Protein AF-A0A7D9D8Q9-F1 (afdb_monomer_lite)

InterPro domains:
  IPR000719 Protein kinase domain [PS50011] (30-125)
  IPR001245 Serine-threonine/tyrosine-protein kinase, catalytic domain [PF07714] (33-111)
  IPR011009 Protein kinase-like domain superfamily [SSF56112] (11-112)
  IPR017441 Protein kinase, ATP binding site [PS00107] (36-64)
  IPR051286 Janus Kinase (JAK) [PTHR45807] (23-110)

Foldseek 3Di:
DDDDDPPDDPPPDPCVVLCVPFAADEPVQWDPWDFPDDDPFWTKIWTFGDDPPDPGTATKIKTFGDPPDDPVSLVVLSVVLVVQQVDDDPPRWHWDGFYVVRTMTITHDDDDDCCVVCVPPVVPD

Structure (mmCIF, N/CA/C/O backbone):
data_AF-A0A7D9D8Q9-F1
#
_entry.id   AF-A0A7D9D8Q9-F1
#
loop_
_atom_site.group_PDB
_atom_site.id
_atom_site.type_symbol
_atom_site.label_atom_id
_atom_site.label_alt_id
_atom_site.label_comp_id
_atom_site.label_asym_id
_atom_site.label_entity_id
_atom_site.label_seq_id
_atom_site.pdbx_PDB_ins_code
_atom_site.Cartn_x
_atom_site.Cartn_y
_atom_site.Cartn_z
_atom_site.occupancy
_atom_site.B_iso_or_equiv
_atom_site.auth_seq_id
_atom_site.auth_comp_id
_atom_site.auth_asym_id
_atom_site.auth_atom_id
_atom_site.pdbx_PDB_model_num
ATOM 1 N N . MET A 1 1 ? 29.780 7.255 -42.125 1.00 44.59 1 MET A N 1
ATOM 2 C CA . MET A 1 1 ? 28.305 7.365 -42.128 1.00 44.59 1 MET A CA 1
ATOM 3 C C . MET A 1 1 ? 27.773 6.677 -40.880 1.00 44.59 1 MET A C 1
ATOM 5 O O . MET A 1 1 ? 27.863 5.461 -40.798 1.00 44.59 1 MET A O 1
ATOM 9 N N . SER A 1 2 ? 27.318 7.425 -39.874 1.00 59.69 2 SER A N 1
ATOM 10 C CA . SER A 1 2 ? 26.719 6.853 -38.662 1.00 59.69 2 SER A CA 1
ATOM 11 C C . SER A 1 2 ? 25.210 6.717 -38.855 1.00 59.69 2 SER A C 1
ATOM 13 O O . SER A 1 2 ? 24.497 7.704 -39.023 1.00 59.69 2 SER A O 1
ATOM 15 N N . PHE A 1 3 ? 24.719 5.479 -38.858 1.00 59.03 3 PHE A N 1
ATOM 16 C CA . PHE A 1 3 ? 23.287 5.204 -38.894 1.00 59.03 3 PHE A CA 1
ATOM 17 C C . PHE A 1 3 ? 22.721 5.445 -37.489 1.00 59.03 3 PHE A C 1
ATOM 19 O O . PHE A 1 3 ? 23.044 4.720 -36.548 1.00 59.03 3 PHE A O 1
ATOM 26 N N . LYS A 1 4 ? 21.922 6.503 -37.313 1.00 58.53 4 LYS A N 1
ATOM 27 C CA . LYS A 1 4 ? 21.168 6.722 -36.072 1.00 58.53 4 LYS A CA 1
ATOM 28 C C . LYS A 1 4 ? 19.906 5.866 -36.122 1.00 58.53 4 LYS A C 1
ATOM 30 O O . LYS A 1 4 ? 19.074 6.051 -37.005 1.00 58.53 4 LYS A O 1
ATOM 35 N N . LEU A 1 5 ? 19.763 4.947 -35.167 1.00 64.25 5 LEU A N 1
ATOM 36 C CA . LEU A 1 5 ? 18.507 4.234 -34.939 1.00 64.25 5 LEU A CA 1
ATOM 37 C C . LEU A 1 5 ? 17.392 5.256 -34.646 1.00 64.25 5 LEU A C 1
ATOM 39 O O . LEU A 1 5 ? 17.631 6.188 -33.869 1.00 64.25 5 LEU A O 1
ATOM 43 N N . PRO A 1 6 ? 16.190 5.108 -35.231 1.00 54.97 6 PRO A N 1
ATOM 44 C CA . PRO A 1 6 ? 15.068 5.981 -34.924 1.00 54.97 6 PRO A CA 1
ATOM 45 C C . PRO A 1 6 ? 14.749 5.856 -33.433 1.00 54.97 6 PRO A C 1
ATOM 47 O O . PRO A 1 6 ? 14.349 4.797 -32.948 1.00 54.97 6 PRO A O 1
ATOM 50 N N . SER A 1 7 ? 14.954 6.936 -32.681 1.00 48.34 7 SER A N 1
ATOM 51 C CA . SER A 1 7 ? 14.532 6.995 -31.290 1.00 48.34 7 SER A CA 1
ATOM 52 C C . SER A 1 7 ? 13.009 7.056 -31.273 1.00 48.34 7 SER A C 1
ATOM 54 O O . SER A 1 7 ? 12.426 8.120 -31.487 1.00 48.34 7 SER A O 1
ATOM 56 N N . PHE A 1 8 ? 12.356 5.916 -31.040 1.00 54.12 8 PHE A N 1
ATOM 57 C CA . PHE A 1 8 ? 10.939 5.896 -30.700 1.00 54.12 8 PHE A CA 1
ATOM 58 C C . PHE A 1 8 ? 10.751 6.754 -29.446 1.00 54.12 8 PHE A C 1
ATOM 60 O O . PHE A 1 8 ? 11.170 6.384 -28.347 1.00 54.12 8 PHE A O 1
ATOM 67 N N . SER A 1 9 ? 10.160 7.935 -29.631 1.00 51.78 9 SER A N 1
ATOM 68 C CA . SER A 1 9 ? 9.657 8.771 -28.548 1.00 51.78 9 SER A CA 1
ATOM 69 C C . SER A 1 9 ? 8.783 7.886 -27.662 1.00 51.78 9 SER A C 1
ATOM 71 O O . SER A 1 9 ? 7.739 7.406 -28.104 1.00 51.78 9 SER A O 1
ATOM 73 N N . LYS A 1 10 ? 9.228 7.599 -26.431 1.00 53.78 10 LYS A N 1
ATOM 74 C CA . LYS A 1 10 ? 8.377 6.935 -25.441 1.00 53.78 10 LYS A CA 1
ATOM 75 C C . LYS A 1 10 ? 7.206 7.884 -25.193 1.00 53.78 10 LYS A C 1
ATOM 77 O O . LYS A 1 10 ? 7.360 8.875 -24.484 1.00 53.78 10 LYS A O 1
ATOM 82 N N . SER A 1 11 ? 6.064 7.609 -25.817 1.00 52.97 11 SER A N 1
ATOM 83 C CA . SER A 1 11 ? 4.821 8.354 -25.624 1.00 52.97 11 SER A CA 1
ATOM 84 C C . SER A 1 11 ? 4.570 8.539 -24.127 1.00 52.97 11 SER A C 1
ATOM 86 O O . SER A 1 11 ? 4.692 7.568 -23.376 1.00 52.97 11 SER A O 1
ATOM 88 N N . LYS A 1 12 ? 4.234 9.761 -23.684 1.00 53.22 12 LYS A N 1
ATOM 89 C CA . LYS A 1 12 ? 3.795 10.027 -22.303 1.00 53.22 12 LYS A CA 1
ATOM 90 C C . LYS A 1 12 ? 2.682 9.036 -21.962 1.00 53.22 12 LYS A C 1
ATOM 92 O O . LYS A 1 12 ? 1.569 9.156 -22.462 1.00 53.22 12 LYS A O 1
ATOM 97 N N . VAL A 1 13 ? 2.996 8.031 -21.153 1.00 61.50 13 VAL A N 1
ATOM 98 C CA . VAL A 1 13 ? 2.017 7.023 -20.754 1.00 61.50 13 VAL A CA 1
ATOM 99 C C . VAL A 1 13 ? 1.031 7.681 -19.799 1.00 61.50 13 VAL A C 1
ATOM 101 O O . VAL A 1 13 ? 1.424 8.186 -18.748 1.00 61.50 13 VAL A O 1
ATOM 104 N N . SER A 1 14 ? -0.243 7.710 -20.190 1.00 67.75 14 SER A N 1
ATOM 105 C CA . SER A 1 14 ? -1.315 8.244 -19.356 1.00 67.75 14 SER A CA 1
ATOM 106 C C . SER A 1 14 ? -1.594 7.275 -18.211 1.00 67.75 14 SER A C 1
ATOM 108 O O . SER A 1 14 ? -2.156 6.198 -18.408 1.00 67.75 14 SER A O 1
ATOM 110 N N . TYR A 1 15 ? -1.201 7.655 -16.996 1.00 67.00 15 TYR A N 1
ATOM 111 C CA . TYR A 1 15 ? -1.498 6.881 -15.789 1.00 67.00 15 TYR A CA 1
ATOM 112 C C . TYR A 1 15 ? -3.000 6.811 -15.493 1.00 67.00 15 TYR A C 1
ATOM 114 O O . TYR A 1 15 ? -3.433 5.868 -14.841 1.00 67.00 15 TYR A O 1
ATOM 122 N N . GLN A 1 16 ? -3.795 7.745 -16.028 1.00 67.69 16 GLN A N 1
ATOM 123 C CA . GLN A 1 16 ? -5.248 7.735 -15.861 1.00 67.69 16 GLN A CA 1
ATOM 124 C C . GLN A 1 16 ? -5.903 6.500 -16.478 1.00 67.69 16 GLN A C 1
ATOM 126 O O . GLN A 1 16 ? -6.844 5.952 -15.906 1.00 67.69 16 GLN A O 1
ATOM 131 N N . GLU A 1 17 ? -5.361 6.002 -17.592 1.00 75.19 17 GLU A N 1
ATOM 132 C CA . GLU A 1 17 ? -5.865 4.767 -18.191 1.00 75.19 17 GLU A CA 1
ATOM 133 C C . GLU A 1 17 ? -5.608 3.576 -17.271 1.00 75.19 17 GLU A C 1
ATOM 135 O O . GLU A 1 17 ? -6.447 2.689 -17.198 1.00 75.19 17 GLU A O 1
ATOM 140 N N . PHE A 1 18 ? -4.492 3.571 -16.529 1.00 69.12 18 PHE A N 1
ATOM 141 C CA . PHE A 1 18 ? -4.151 2.520 -15.568 1.00 69.12 18 PHE A CA 1
ATOM 142 C C . PHE A 1 18 ? -4.943 2.615 -14.260 1.00 69.12 18 PHE A C 1
ATOM 144 O O . PHE A 1 18 ? -5.225 1.588 -13.644 1.00 69.12 18 PHE A O 1
ATOM 151 N N . THR A 1 19 ? -5.339 3.815 -13.844 1.00 74.12 19 THR A N 1
ATOM 152 C CA . THR A 1 19 ? -6.128 4.020 -12.622 1.00 74.12 19 THR A CA 1
ATOM 153 C C . THR A 1 19 ? -7.629 3.904 -12.845 1.00 74.12 19 THR A C 1
ATOM 155 O O . THR A 1 19 ? -8.386 3.891 -11.880 1.00 74.12 19 THR A O 1
ATOM 158 N N . LYS A 1 20 ? -8.080 3.783 -14.098 1.00 84.38 20 LYS A N 1
ATOM 159 C CA . LYS A 1 20 ? -9.488 3.556 -14.429 1.00 84.38 20 LYS A CA 1
ATOM 160 C C . LYS A 1 20 ? -10.021 2.325 -13.688 1.00 84.38 20 LYS A C 1
ATOM 162 O O . LYS A 1 20 ? -9.507 1.224 -13.879 1.00 84.38 20 LYS A O 1
ATOM 167 N N . GLY A 1 21 ? -11.038 2.536 -12.852 1.00 86.19 21 GLY A N 1
ATOM 168 C CA . GLY A 1 21 ? -11.686 1.497 -12.047 1.00 86.19 21 GLY A CA 1
ATOM 169 C C . GLY A 1 21 ? -11.001 1.165 -10.716 1.00 86.19 21 GLY A C 1
ATOM 170 O O . GLY A 1 21 ? -11.540 0.349 -9.975 1.00 86.19 21 GLY A O 1
ATOM 171 N N . LEU A 1 22 ? -9.855 1.775 -10.388 1.00 89.19 22 LEU A N 1
ATOM 172 C CA . LEU A 1 22 ? -9.228 1.637 -9.070 1.00 89.19 22 LEU A CA 1
ATOM 173 C C . LEU A 1 22 ? -9.791 2.688 -8.113 1.00 89.19 22 LEU A C 1
ATOM 175 O O . LEU A 1 22 ? -9.848 3.870 -8.449 1.00 89.19 22 LEU A O 1
ATOM 179 N N . GLU A 1 23 ? -10.150 2.272 -6.900 1.00 93.25 23 GLU A N 1
ATOM 180 C CA . GLU A 1 23 ? -10.412 3.223 -5.823 1.00 93.25 23 GLU A CA 1
ATOM 181 C C . GLU A 1 23 ? -9.118 3.946 -5.441 1.00 93.25 23 GLU A C 1
ATOM 183 O O . GLU A 1 23 ? -8.063 3.324 -5.282 1.00 93.25 23 GLU A O 1
ATOM 188 N N . THR A 1 24 ? -9.198 5.266 -5.278 1.00 94.19 24 THR A N 1
ATOM 189 C CA . THR A 1 24 ? -8.040 6.107 -4.965 1.00 94.19 24 THR A CA 1
ATOM 190 C C . THR A 1 24 ? -8.111 6.715 -3.569 1.00 94.19 24 THR A C 1
ATOM 192 O O . THR A 1 24 ? -9.191 6.850 -2.997 1.00 94.19 24 THR A O 1
ATOM 195 N N . PHE A 1 25 ? -6.958 7.108 -3.028 1.00 94.56 25 PHE A N 1
ATOM 196 C CA . PHE A 1 25 ? -6.853 7.899 -1.797 1.00 94.56 25 PHE A CA 1
ATOM 197 C C . PHE A 1 25 ? -5.790 8.996 -1.935 1.00 94.56 25 PHE A C 1
ATOM 199 O O . PHE A 1 25 ? -4.885 8.887 -2.775 1.00 94.56 25 PHE A O 1
ATOM 206 N N . LEU A 1 26 ? -5.889 10.045 -1.116 1.00 94.50 26 LEU A N 1
ATOM 207 C CA . LEU A 1 26 ? -4.879 11.096 -1.045 1.00 94.50 26 LEU A CA 1
ATOM 208 C C . LEU A 1 26 ? -3.825 10.732 -0.005 1.00 94.50 26 LEU A C 1
ATOM 210 O O . LEU A 1 26 ? -4.123 10.190 1.054 1.00 94.50 26 LEU A O 1
ATOM 214 N N . TRP A 1 27 ? -2.568 11.074 -0.276 1.00 95.38 27 TRP A N 1
ATOM 215 C CA . TRP A 1 27 ? -1.483 10.812 0.673 1.00 95.38 27 TRP A CA 1
ATOM 216 C C . TRP A 1 27 ? -1.711 11.477 2.039 1.00 95.38 27 TRP A C 1
ATOM 218 O O . TRP A 1 27 ? -1.309 10.940 3.066 1.00 95.38 27 TRP A O 1
ATOM 228 N N . THR A 1 28 ? -2.395 12.621 2.048 1.00 94.75 28 THR A N 1
ATOM 229 C CA . THR A 1 28 ? -2.781 13.380 3.246 1.00 94.75 28 THR A CA 1
ATOM 230 C C . THR A 1 28 ? -3.808 12.673 4.126 1.00 94.75 28 THR A C 1
ATOM 232 O O . THR A 1 28 ? -3.980 13.069 5.274 1.00 94.75 28 THR A O 1
ATOM 235 N N . ASP A 1 29 ? -4.471 11.631 3.621 1.00 94.62 29 ASP A N 1
ATOM 236 C CA . ASP A 1 29 ? -5.451 10.849 4.383 1.00 94.62 29 ASP A CA 1
ATOM 237 C C . ASP A 1 29 ? -4.778 9.845 5.340 1.00 94.62 29 ASP A C 1
ATOM 239 O O . ASP A 1 29 ? -5.457 9.150 6.104 1.00 94.62 29 ASP A O 1
ATOM 243 N N . LEU A 1 30 ? -3.444 9.732 5.270 1.00 96.38 30 LEU A N 1
ATOM 244 C CA . LEU A 1 30 ? -2.630 8.884 6.130 1.00 96.38 30 LEU A CA 1
ATOM 245 C C . LEU A 1 30 ? -2.060 9.671 7.317 1.00 96.38 30 LEU A C 1
ATOM 247 O O . LEU A 1 30 ? -1.470 10.738 7.146 1.00 96.38 30 LEU A O 1
ATOM 251 N N . SER A 1 31 ? -2.148 9.084 8.508 1.00 96.50 31 SER A N 1
ATOM 252 C CA . SER A 1 31 ? -1.466 9.527 9.729 1.00 96.50 31 SER A CA 1
ATOM 253 C C . SER A 1 31 ? -0.661 8.382 10.352 1.00 96.50 31 SER A C 1
ATOM 255 O O . SER A 1 31 ? -0.752 7.232 9.916 1.00 96.50 31 SER A O 1
ATOM 257 N N . ASP A 1 32 ? 0.155 8.695 11.363 1.00 96.19 32 ASP A N 1
ATOM 258 C CA . ASP A 1 32 ? 0.904 7.713 12.171 1.00 96.19 32 ASP A CA 1
ATOM 259 C C . ASP A 1 32 ? 1.740 6.728 11.338 1.00 96.19 32 ASP A C 1
ATOM 261 O O . ASP A 1 32 ? 1.820 5.529 11.616 1.00 96.19 32 ASP A O 1
ATOM 265 N N . THR A 1 33 ? 2.343 7.233 10.261 1.00 97.12 33 THR A N 1
ATOM 266 C CA . THR A 1 33 ? 3.086 6.407 9.313 1.00 97.12 33 THR A CA 1
ATOM 267 C C . THR A 1 33 ? 4.410 5.943 9.915 1.00 97.12 33 THR A C 1
ATOM 269 O O . THR A 1 33 ? 5.221 6.768 10.334 1.00 97.12 33 THR A O 1
ATOM 272 N N . SER A 1 34 ? 4.673 4.639 9.883 1.00 97.88 34 SER A N 1
ATOM 273 C CA . SER A 1 34 ? 5.944 4.031 10.288 1.00 97.88 34 SER A CA 1
ATOM 274 C C . SER A 1 34 ? 6.412 3.042 9.225 1.00 97.88 34 SER A C 1
ATOM 276 O O . SER A 1 34 ? 5.624 2.258 8.705 1.00 97.88 34 SER A O 1
ATOM 278 N N . GLU A 1 35 ? 7.689 3.087 8.852 1.00 97.75 35 GLU A N 1
ATOM 279 C CA . GLU A 1 35 ? 8.252 2.115 7.914 1.00 97.75 35 GLU A CA 1
ATOM 280 C C . GLU A 1 35 ? 8.457 0.773 8.618 1.00 97.75 35 GLU A C 1
ATOM 282 O O . GLU A 1 35 ? 9.132 0.701 9.640 1.00 97.75 35 GLU A O 1
ATOM 287 N N . ILE A 1 36 ? 7.873 -0.286 8.062 1.00 96.06 36 ILE A N 1
ATOM 288 C CA . ILE A 1 36 ? 7.977 -1.654 8.595 1.00 96.06 36 ILE A CA 1
ATOM 289 C C . ILE A 1 36 ? 8.842 -2.560 7.717 1.00 96.06 36 ILE A C 1
A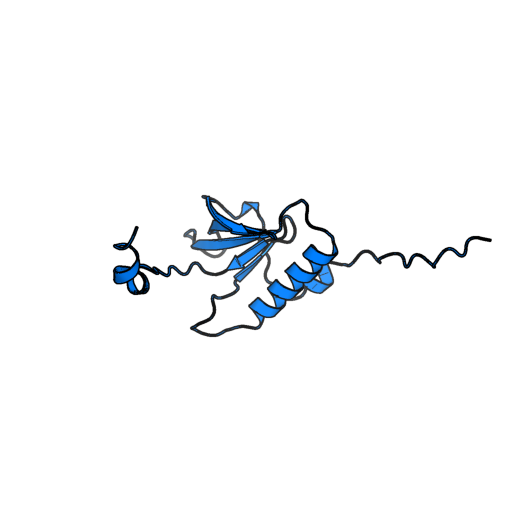TOM 291 O O . ILE A 1 36 ? 9.124 -3.697 8.080 1.00 96.06 36 ILE A O 1
ATOM 295 N N . GLY A 1 37 ? 9.262 -2.070 6.551 1.00 95.56 37 GLY A N 1
ATOM 296 C CA . GLY A 1 37 ? 10.159 -2.792 5.666 1.00 95.56 37 GLY A CA 1
ATOM 297 C C . GLY A 1 37 ? 10.516 -1.987 4.428 1.00 95.56 37 GLY A C 1
ATOM 298 O O . GLY A 1 37 ? 9.758 -1.130 3.971 1.00 95.56 37 GLY A O 1
ATOM 299 N N . ARG A 1 38 ? 11.673 -2.297 3.849 1.00 96.31 38 ARG A N 1
ATOM 300 C CA . ARG A 1 38 ? 12.163 -1.672 2.624 1.00 96.31 38 ARG A CA 1
ATOM 301 C C . ARG A 1 38 ? 12.756 -2.725 1.711 1.00 96.31 38 ARG A C 1
ATOM 303 O O . ARG A 1 38 ? 13.589 -3.519 2.130 1.00 96.31 38 ARG A O 1
ATOM 310 N N . GLY A 1 39 ? 12.325 -2.700 0.458 1.00 91.25 39 GLY A N 1
ATOM 311 C CA . GLY A 1 39 ? 12.930 -3.473 -0.617 1.00 91.25 39 GLY A CA 1
ATOM 312 C C . GLY A 1 39 ? 13.556 -2.560 -1.665 1.00 91.25 39 GLY A C 1
ATOM 313 O O . GLY A 1 39 ? 13.557 -1.336 -1.539 1.00 91.25 39 GLY A O 1
ATOM 314 N N . THR A 1 40 ? 14.035 -3.162 -2.748 1.00 90.94 40 THR A N 1
ATOM 315 C CA . THR A 1 40 ? 14.663 -2.444 -3.868 1.00 90.94 40 THR A CA 1
ATOM 316 C C . THR A 1 40 ? 13.714 -1.465 -4.560 1.00 90.94 40 THR A C 1
ATOM 318 O O . THR A 1 40 ? 14.131 -0.390 -4.969 1.00 90.94 40 THR A O 1
ATOM 321 N N . PHE A 1 41 ? 12.435 -1.828 -4.693 1.00 87.44 41 PHE A N 1
ATOM 322 C CA . PHE A 1 41 ? 11.461 -1.058 -5.477 1.00 87.44 41 PHE A CA 1
ATOM 323 C C . PHE A 1 41 ? 10.636 -0.073 -4.645 1.00 87.44 41 PHE A C 1
ATOM 325 O O . PHE A 1 41 ? 9.994 0.820 -5.190 1.00 87.44 41 PHE A O 1
ATOM 332 N N . GLY A 1 42 ? 10.588 -0.247 -3.327 1.00 93.06 42 GLY A N 1
ATOM 333 C CA . GLY A 1 42 ? 9.620 0.463 -2.506 1.00 93.06 42 GLY A CA 1
ATOM 334 C C . GLY A 1 42 ? 9.849 0.297 -1.018 1.00 93.06 42 GLY A C 1
ATOM 335 O O . GLY A 1 42 ? 10.568 -0.598 -0.570 1.00 93.06 42 GLY A O 1
ATOM 336 N N . ALA A 1 43 ? 9.185 1.163 -0.268 1.00 96.69 43 ALA A N 1
ATOM 337 C CA . ALA A 1 43 ? 9.070 1.066 1.176 1.00 96.69 43 ALA A CA 1
ATOM 338 C C . ALA A 1 43 ? 7.648 0.641 1.543 1.00 96.69 43 ALA A C 1
ATOM 340 O O . ALA A 1 43 ? 6.678 1.044 0.896 1.00 96.69 43 ALA A O 1
ATOM 341 N N . VAL A 1 44 ? 7.534 -0.181 2.576 1.00 97.50 44 VAL A N 1
ATOM 342 C CA . VAL A 1 44 ? 6.266 -0.623 3.142 1.00 97.50 44 VAL A CA 1
ATOM 343 C C . VAL A 1 44 ? 6.067 0.112 4.454 1.00 97.50 44 VAL A C 1
ATOM 345 O O . VAL A 1 44 ? 6.901 0.036 5.357 1.00 97.50 44 VAL A O 1
ATOM 348 N N . LEU A 1 45 ? 4.959 0.833 4.546 1.00 98.19 45 LEU A N 1
ATOM 349 C CA . LEU A 1 45 ? 4.590 1.611 5.712 1.00 98.19 45 LEU A CA 1
ATOM 350 C C . LEU A 1 45 ? 3.355 1.012 6.372 1.00 98.19 45 LEU A C 1
ATOM 352 O O . LEU A 1 45 ? 2.415 0.597 5.698 1.00 98.19 45 LEU A O 1
ATOM 356 N N . LEU A 1 46 ? 3.349 1.020 7.694 1.00 98.00 46 LEU A N 1
ATOM 357 C CA . LEU A 1 46 ? 2.158 0.884 8.507 1.00 98.00 46 LEU A CA 1
ATOM 358 C C . LEU A 1 46 ? 1.599 2.280 8.763 1.00 98.00 46 LEU A C 1
ATOM 360 O O . LEU A 1 46 ? 2.357 3.173 9.134 1.00 98.00 46 LEU A O 1
ATOM 364 N N . ALA A 1 47 ? 0.302 2.479 8.556 1.00 98.06 47 ALA A N 1
ATOM 365 C CA . ALA A 1 47 ? -0.326 3.789 8.699 1.00 98.06 47 ALA A CA 1
ATOM 366 C C . ALA A 1 47 ? -1.746 3.680 9.260 1.00 98.06 47 ALA A C 1
ATOM 368 O O . ALA A 1 47 ? -2.401 2.641 9.142 1.00 98.06 47 ALA A O 1
ATOM 369 N N . SER A 1 48 ? -2.225 4.779 9.826 1.00 97.50 48 SER A N 1
ATOM 370 C CA . SER A 1 48 ? -3.633 5.019 10.124 1.00 97.50 48 SER A CA 1
ATOM 371 C C . SER A 1 48 ? -4.269 5.719 8.920 1.00 97.50 48 SER A C 1
ATOM 373 O O . SER A 1 48 ? -3.749 6.721 8.444 1.00 97.50 48 SER A O 1
ATOM 375 N N . PHE A 1 49 ? -5.384 5.206 8.407 1.00 96.81 49 PHE A N 1
ATOM 376 C CA . PHE A 1 49 ? -6.126 5.790 7.290 1.00 96.81 49 PHE A CA 1
ATOM 377 C C . PHE A 1 49 ? -7.501 6.261 7.752 1.00 96.81 49 PHE A C 1
ATOM 379 O O . PHE A 1 49 ? -8.290 5.476 8.286 1.00 96.81 49 PHE A O 1
ATOM 386 N N . LYS A 1 50 ? -7.814 7.536 7.517 1.00 91.94 50 LYS A N 1
ATOM 387 C CA . LYS A 1 50 ? -9.124 8.105 7.840 1.00 91.94 50 LYS A CA 1
ATOM 388 C C . LYS A 1 50 ? -9.979 8.181 6.579 1.00 91.94 50 LYS A C 1
ATOM 390 O O . LYS A 1 50 ? -9.815 9.071 5.755 1.00 91.94 50 LYS A O 1
ATOM 395 N N . SER A 1 51 ? -10.909 7.241 6.433 1.00 83.25 51 SER A N 1
ATOM 396 C CA . SER A 1 51 ? -11.900 7.294 5.355 1.00 83.25 51 SER A CA 1
ATOM 397 C C . SER A 1 51 ? -13.004 8.288 5.706 1.00 83.25 51 SER A C 1
ATOM 399 O O . SER A 1 51 ? -13.494 8.263 6.829 1.00 83.25 51 SER A O 1
ATOM 401 N N . GLU A 1 52 ? -13.480 9.076 4.742 1.00 78.25 52 GLU A N 1
ATOM 402 C CA . GLU A 1 52 ? -14.599 10.020 4.939 1.00 78.25 52 GLU A CA 1
ATOM 403 C C . GLU A 1 52 ? -15.860 9.348 5.512 1.00 78.25 52 GLU A C 1
ATOM 405 O O . GLU A 1 52 ? -16.615 9.944 6.272 1.00 78.25 52 GLU A O 1
ATOM 410 N N . GLN A 1 53 ? -16.062 8.073 5.179 1.00 76.44 53 GLN A N 1
ATOM 411 C CA . GLN A 1 53 ? -17.220 7.273 5.585 1.00 76.44 53 GLN A CA 1
ATOM 412 C C . GLN A 1 53 ? -17.097 6.641 6.982 1.00 76.44 53 GLN A C 1
ATOM 414 O O . GLN A 1 53 ? -18.072 6.079 7.477 1.00 76.44 53 GLN A O 1
ATOM 419 N N . LYS A 1 54 ? -15.913 6.661 7.611 1.00 76.75 54 LYS A N 1
ATOM 420 C CA . LYS A 1 54 ? -15.673 5.999 8.903 1.00 76.75 54 LYS A CA 1
ATOM 421 C C . LYS A 1 54 ? -15.289 7.021 9.965 1.00 76.75 54 LYS A C 1
ATOM 423 O O . LYS A 1 54 ? -14.431 7.870 9.757 1.00 76.75 54 LYS A O 1
ATOM 428 N N . THR A 1 55 ? -15.893 6.892 11.141 1.00 76.81 55 THR A N 1
ATOM 429 C CA . THR A 1 55 ? -15.590 7.739 12.302 1.00 76.81 55 THR A CA 1
ATOM 430 C C . THR A 1 55 ? -14.226 7.421 12.919 1.00 76.81 55 THR A C 1
ATOM 432 O O . THR A 1 55 ? -13.571 8.319 13.443 1.00 76.81 55 THR A O 1
ATOM 435 N N . ALA A 1 56 ? -13.776 6.166 12.826 1.00 85.88 56 ALA A N 1
ATOM 436 C CA . ALA A 1 56 ? -12.495 5.704 13.352 1.00 85.88 56 ALA A CA 1
ATOM 437 C C . ALA A 1 56 ? -11.445 5.520 12.246 1.00 85.88 56 ALA A C 1
ATOM 439 O O . ALA A 1 56 ? -11.758 5.052 11.147 1.00 85.88 56 ALA A O 1
ATOM 440 N N . ALA A 1 57 ? -10.190 5.851 12.566 1.00 90.88 57 ALA A N 1
ATOM 441 C CA . ALA A 1 57 ? -9.053 5.583 11.696 1.00 90.88 57 ALA A CA 1
ATOM 442 C C . ALA A 1 57 ? -8.789 4.072 11.607 1.00 90.88 57 ALA A C 1
ATOM 444 O O . ALA A 1 57 ? -8.814 3.351 12.604 1.00 90.88 57 ALA A O 1
ATOM 445 N N . GLU A 1 58 ? -8.536 3.596 10.396 1.00 95.06 58 GLU A N 1
ATOM 446 C CA . GLU A 1 58 ? -8.288 2.194 10.097 1.00 95.06 58 GLU A CA 1
ATOM 447 C C . GLU A 1 58 ? -6.793 1.944 9.906 1.00 95.06 58 GLU A C 1
ATOM 449 O O . GLU A 1 58 ? -6.130 2.652 9.155 1.00 95.06 58 GLU A O 1
ATOM 454 N N . LYS A 1 59 ? -6.257 0.902 10.542 1.00 96.69 59 LYS A N 1
ATOM 455 C CA . LYS A 1 59 ? -4.856 0.516 10.360 1.00 96.69 59 LYS A CA 1
ATOM 456 C C . LYS A 1 59 ? -4.664 -0.181 9.009 1.00 96.69 59 LYS A C 1
ATOM 458 O O . LYS A 1 59 ? -5.369 -1.141 8.692 1.00 96.69 59 LYS A O 1
ATOM 463 N N . VAL A 1 60 ? -3.710 0.294 8.213 1.00 97.62 60 VAL A N 1
ATOM 464 C CA . VAL A 1 60 ? -3.456 -0.171 6.841 1.00 97.62 60 VAL A CA 1
ATOM 465 C C . VAL A 1 60 ? -1.968 -0.361 6.568 1.00 97.62 60 VAL A C 1
ATOM 467 O O . VAL A 1 60 ? -1.117 0.209 7.250 1.00 97.62 60 VAL A O 1
ATOM 470 N N . VAL A 1 61 ? -1.666 -1.148 5.534 1.00 98.19 61 VAL A N 1
ATOM 471 C CA . VAL A 1 61 ? -0.315 -1.291 4.980 1.00 98.19 61 VAL A CA 1
ATOM 472 C C . VAL A 1 61 ? -0.250 -0.562 3.648 1.00 98.19 61 VAL A C 1
ATOM 474 O O . VAL A 1 61 ? -1.123 -0.730 2.799 1.00 98.19 61 VAL A O 1
ATOM 477 N N . VAL A 1 62 ? 0.787 0.247 3.457 1.00 98.06 62 VAL A N 1
ATOM 478 C CA . VAL A 1 62 ? 0.981 1.070 2.266 1.00 98.06 62 VAL A CA 1
ATOM 479 C C . VAL A 1 62 ? 2.334 0.749 1.647 1.00 98.06 62 VAL A C 1
ATOM 481 O O . VAL A 1 62 ? 3.376 1.035 2.230 1.00 98.06 62 VAL A O 1
ATOM 484 N N . LYS A 1 63 ?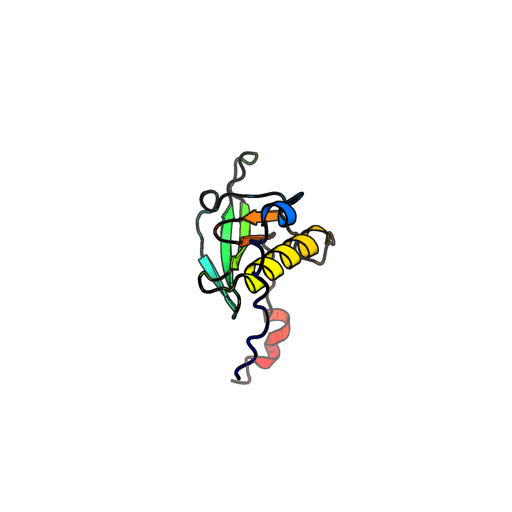 2.338 0.174 0.444 1.00 97.38 63 LYS A N 1
ATOM 485 C CA . LYS A 1 63 ? 3.554 -0.017 -0.357 1.00 97.38 63 LYS A CA 1
ATOM 486 C C . LYS A 1 63 ? 3.759 1.210 -1.236 1.00 97.38 63 LYS A C 1
ATOM 488 O O . LYS A 1 63 ? 3.028 1.395 -2.207 1.00 97.38 63 LYS A O 1
ATOM 493 N N . LYS A 1 64 ? 4.748 2.038 -0.908 1.00 96.94 64 LYS A N 1
ATOM 494 C CA . LYS A 1 64 ? 5.112 3.255 -1.642 1.00 96.94 64 LYS A CA 1
ATOM 495 C C . LYS A 1 64 ? 6.287 2.987 -2.584 1.00 96.94 64 LYS A C 1
ATOM 497 O O . LYS A 1 64 ? 7.306 2.440 -2.159 1.00 96.94 64 LYS A O 1
ATOM 502 N N . LEU A 1 65 ? 6.166 3.412 -3.841 1.00 95.12 65 LEU A N 1
ATOM 503 C CA . LEU A 1 65 ? 7.260 3.383 -4.816 1.00 95.12 65 LEU A CA 1
ATOM 504 C C . LEU A 1 65 ? 8.335 4.427 -4.453 1.00 95.12 65 LEU A C 1
ATOM 506 O O . LEU A 1 65 ? 8.010 5.528 -4.000 1.00 95.12 65 LEU A O 1
ATOM 510 N N . LEU A 1 66 ? 9.615 4.101 -4.644 1.00 90.62 66 LEU A N 1
ATOM 511 C CA . LEU A 1 66 ? 10.707 5.049 -4.388 1.00 90.62 66 LEU A CA 1
ATOM 512 C C . LEU A 1 66 ? 10.702 6.196 -5.417 1.00 90.62 66 LEU A C 1
ATOM 514 O O . LEU A 1 66 ? 10.381 6.005 -6.584 1.00 90.62 66 LEU A O 1
ATOM 518 N N . GLN A 1 67 ? 11.078 7.410 -4.999 1.00 76.62 67 GLN A N 1
ATOM 519 C CA . GLN A 1 67 ? 11.073 8.591 -5.882 1.00 76.62 67 GLN A CA 1
ATOM 520 C C . GLN A 1 67 ? 12.087 8.505 -7.034 1.00 76.62 67 GLN A C 1
ATOM 522 O O . GLN A 1 67 ? 11.880 9.125 -8.072 1.00 76.62 67 GLN A O 1
ATOM 527 N N . SER A 1 68 ? 13.161 7.729 -6.877 1.00 73.81 68 SER A N 1
ATOM 528 C CA . SER A 1 68 ? 14.174 7.495 -7.915 1.00 73.81 68 SER A CA 1
ATOM 529 C C . SER A 1 68 ? 13.727 6.510 -9.006 1.00 73.81 68 SER A C 1
ATOM 531 O O . SER A 1 68 ? 14.511 6.195 -9.904 1.00 73.81 68 SER A O 1
ATOM 533 N N . SER A 1 69 ? 12.488 6.016 -8.941 1.00 74.00 69 SER A N 1
ATOM 534 C CA . SER A 1 69 ? 11.980 5.001 -9.854 1.00 74.00 69 SER A CA 1
ATOM 535 C C . SER A 1 69 ? 11.781 5.505 -11.281 1.00 74.00 69 SER A C 1
ATOM 537 O O . SER A 1 69 ? 11.250 6.589 -11.537 1.00 74.00 69 SER A O 1
ATOM 539 N N . ARG A 1 70 ? 12.180 4.670 -12.243 1.00 79.44 70 ARG A N 1
ATOM 540 C CA . ARG A 1 70 ? 12.026 4.946 -13.677 1.00 79.44 70 ARG A CA 1
ATOM 541 C C . ARG A 1 70 ? 10.558 4.830 -14.118 1.00 79.44 70 ARG A C 1
ATOM 543 O O . ARG A 1 70 ? 9.723 4.214 -13.458 1.00 79.44 70 ARG A O 1
ATOM 550 N N . SER A 1 71 ? 10.215 5.414 -15.268 1.00 79.38 71 SER A N 1
ATOM 551 C CA . SER A 1 71 ? 8.828 5.435 -15.770 1.00 79.38 71 SER A CA 1
ATOM 552 C C . SER A 1 71 ? 8.242 4.043 -16.044 1.00 79.38 71 SER A C 1
ATOM 554 O O . SER A 1 71 ? 7.040 3.836 -15.890 1.00 79.38 71 SER A O 1
ATOM 556 N N . ASP A 1 72 ? 9.077 3.076 -16.413 1.00 83.19 72 ASP A N 1
ATOM 557 C CA . ASP A 1 72 ? 8.708 1.670 -16.569 1.00 83.19 72 ASP A CA 1
ATOM 558 C C . ASP A 1 72 ? 8.391 0.992 -15.229 1.00 83.19 72 ASP A C 1
ATOM 560 O O . ASP A 1 72 ? 7.478 0.168 -15.166 1.00 83.19 72 ASP A O 1
ATOM 564 N N . GLU A 1 73 ? 9.058 1.378 -14.139 1.00 85.94 73 GLU A N 1
ATOM 565 C CA . GLU A 1 73 ? 8.731 0.899 -12.791 1.00 85.94 73 GLU A CA 1
ATOM 566 C C . GLU A 1 73 ? 7.366 1.420 -12.337 1.00 85.94 73 GLU A C 1
ATOM 568 O O . GLU A 1 73 ? 6.553 0.641 -11.842 1.00 85.94 73 GLU A O 1
ATOM 573 N N . LYS A 1 74 ? 7.050 2.695 -12.608 1.00 86.94 74 LYS A N 1
ATOM 574 C CA . LYS A 1 74 ? 5.717 3.258 -12.329 1.00 86.94 74 LYS A CA 1
ATOM 575 C C . LYS A 1 74 ? 4.615 2.535 -13.123 1.00 86.94 74 LYS A C 1
ATOM 577 O O . LYS A 1 74 ? 3.530 2.304 -12.599 1.00 86.94 74 LYS A O 1
ATOM 582 N N . GLN A 1 75 ? 4.881 2.096 -14.358 1.00 87.31 75 GLN A N 1
ATOM 583 C CA . GLN A 1 75 ? 3.931 1.263 -15.116 1.00 87.31 75 GLN A CA 1
ATOM 584 C C . GLN A 1 75 ? 3.748 -0.131 -14.510 1.00 87.31 75 GLN A C 1
ATOM 586 O O . GLN A 1 75 ? 2.618 -0.605 -14.388 1.00 87.31 75 GLN A O 1
ATOM 591 N N . ARG A 1 76 ? 4.846 -0.803 -14.139 1.00 89.25 76 ARG A N 1
ATOM 592 C CA . ARG A 1 76 ? 4.794 -2.116 -13.471 1.00 89.25 76 ARG A CA 1
ATOM 593 C C . ARG A 1 76 ? 4.032 -2.029 -12.153 1.00 89.25 76 ARG A C 1
ATOM 595 O O . ARG A 1 76 ? 3.212 -2.895 -11.877 1.00 89.25 76 ARG A O 1
ATOM 602 N N . PHE A 1 77 ? 4.231 -0.945 -11.416 1.00 92.19 77 PHE A N 1
ATOM 603 C CA . PHE A 1 77 ? 3.526 -0.652 -10.180 1.00 92.19 77 PHE A CA 1
ATOM 604 C C . PHE A 1 77 ? 2.002 -0.586 -10.366 1.00 92.19 77 PHE A C 1
ATOM 606 O O . PHE A 1 77 ? 1.261 -1.261 -9.658 1.00 92.19 77 PHE A O 1
ATOM 613 N N . PHE A 1 78 ? 1.500 0.158 -11.357 1.00 90.75 78 PHE A N 1
ATOM 614 C CA . PHE A 1 78 ? 0.050 0.203 -11.586 1.00 90.75 78 PHE A CA 1
ATOM 615 C C . PHE A 1 78 ? -0.518 -1.102 -12.161 1.00 90.75 78 PHE A C 1
ATOM 617 O O . PHE A 1 78 ? -1.677 -1.429 -11.909 1.00 90.75 78 PHE A O 1
ATOM 624 N N . LYS A 1 79 ? 0.283 -1.883 -12.898 1.00 91.38 79 LYS A N 1
ATOM 625 C CA . LYS A 1 79 ? -0.100 -3.253 -13.281 1.00 91.38 79 LYS A CA 1
ATOM 626 C C . LYS A 1 79 ? -0.231 -4.163 -12.055 1.00 91.38 79 LYS A C 1
ATOM 628 O O . L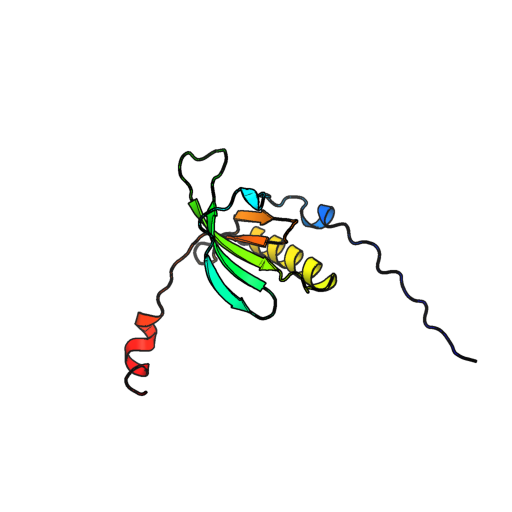YS A 1 79 ? -1.195 -4.917 -11.984 1.00 91.38 79 LYS A O 1
ATOM 633 N N . GLU A 1 80 ? 0.688 -4.060 -11.093 1.00 92.94 80 GLU A N 1
ATOM 634 C CA . GLU A 1 80 ? 0.606 -4.766 -9.807 1.00 92.94 80 GLU A CA 1
ATOM 635 C C . GLU A 1 80 ? -0.673 -4.376 -9.054 1.00 92.94 80 GLU A C 1
ATOM 637 O O . GLU A 1 80 ? -1.419 -5.257 -8.639 1.00 92.94 80 GLU A O 1
ATOM 642 N N . ALA A 1 81 ? -0.9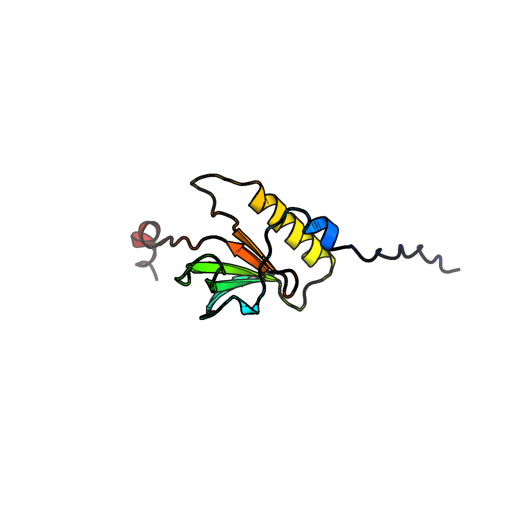89 -3.079 -8.962 1.00 94.00 81 ALA A N 1
ATOM 643 C CA . ALA A 1 81 ? -2.214 -2.601 -8.316 1.00 94.00 81 ALA A CA 1
ATOM 644 C C . ALA A 1 81 ? -3.487 -3.210 -8.936 1.00 94.00 81 ALA A C 1
ATOM 646 O O . ALA A 1 81 ? -4.372 -3.661 -8.213 1.00 94.00 81 ALA A O 1
ATOM 647 N N . ARG A 1 82 ? -3.562 -3.279 -10.273 1.00 92.62 82 ARG A N 1
ATOM 648 C CA . ARG A 1 82 ? -4.682 -3.916 -10.990 1.00 92.62 82 ARG A CA 1
ATOM 649 C C . ARG A 1 82 ? -4.796 -5.408 -10.724 1.00 92.62 82 ARG A C 1
ATOM 651 O O . ARG A 1 82 ? -5.900 -5.912 -10.555 1.00 92.62 82 ARG A O 1
ATOM 658 N N . LEU A 1 83 ? -3.666 -6.108 -10.714 1.00 94.31 83 LEU A N 1
ATOM 659 C CA . LEU A 1 83 ? -3.649 -7.535 -10.421 1.00 94.31 83 LEU A CA 1
ATOM 660 C C . LEU A 1 83 ? -4.099 -7.790 -8.982 1.00 94.31 83 LEU A C 1
ATOM 662 O O . LEU A 1 83 ? -4.922 -8.661 -8.750 1.00 94.31 83 LEU A O 1
ATOM 666 N N . LEU A 1 84 ? -3.625 -6.999 -8.020 1.00 95.19 84 LEU A N 1
ATOM 667 C CA . LEU A 1 84 ? -4.065 -7.111 -6.631 1.00 95.19 84 LEU A CA 1
ATOM 668 C C . LEU A 1 84 ? -5.559 -6.795 -6.469 1.00 95.19 84 LEU A C 1
ATOM 670 O O . LEU A 1 84 ? -6.223 -7.452 -5.677 1.00 95.19 84 LEU A O 1
ATOM 674 N N . GLN A 1 85 ? -6.103 -5.842 -7.233 1.00 94.12 85 GLN A N 1
ATOM 675 C CA . GLN A 1 85 ? -7.537 -5.538 -7.219 1.00 94.12 85 GLN A CA 1
ATOM 676 C C . GLN A 1 85 ? -8.395 -6.730 -7.665 1.00 94.12 85 GLN A C 1
ATOM 678 O O . GLN A 1 85 ? -9.468 -6.949 -7.103 1.00 94.12 85 GLN A O 1
ATOM 683 N N . SER A 1 86 ? -7.959 -7.494 -8.672 1.00 93.38 86 SER A N 1
ATOM 684 C CA . SER A 1 86 ? -8.731 -8.644 -9.160 1.00 93.38 86 SER A CA 1
ATOM 685 C C . SER A 1 86 ? -8.659 -9.863 -8.235 1.00 93.38 86 SER A C 1
ATOM 687 O O . SER A 1 86 ? -9.441 -10.801 -8.399 1.00 93.38 86 SER A O 1
ATOM 689 N N . LEU A 1 87 ? -7.755 -9.861 -7.251 1.00 94.81 87 LEU A N 1
ATOM 690 C CA . LEU A 1 87 ? -7.619 -10.927 -6.265 1.00 94.81 87 LEU A CA 1
ATOM 691 C C . LEU A 1 87 ? -8.536 -10.664 -5.064 1.00 94.81 87 LEU A C 1
ATOM 693 O O . LEU A 1 87 ? -8.300 -9.770 -4.257 1.00 94.81 87 LEU A O 1
ATOM 697 N N . ASN A 1 88 ? -9.568 -11.495 -4.911 1.00 91.62 88 ASN A N 1
ATOM 698 C CA . ASN A 1 88 ? -10.461 -11.473 -3.753 1.00 91.62 88 ASN A CA 1
ATOM 699 C C . ASN A 1 88 ? -10.569 -12.877 -3.145 1.00 91.62 88 ASN A C 1
ATOM 701 O O . ASN A 1 88 ? -11.445 -13.661 -3.509 1.00 91.62 88 ASN A O 1
ATOM 705 N N . HIS A 1 89 ? -9.644 -13.215 -2.245 1.00 95.62 89 HIS A N 1
ATOM 706 C CA . HIS A 1 89 ? -9.585 -14.529 -1.611 1.00 95.62 89 HIS A CA 1
ATOM 707 C C . HIS A 1 89 ? -9.110 -14.422 -0.159 1.00 95.62 89 HIS A C 1
ATOM 709 O O . HIS A 1 89 ? -8.203 -13.657 0.137 1.00 95.62 89 HIS A O 1
ATOM 715 N N . LYS A 1 90 ? -9.656 -15.254 0.738 1.00 93.69 90 LYS A N 1
ATOM 716 C CA . LYS A 1 90 ? -9.387 -15.213 2.192 1.00 93.69 90 LYS A CA 1
ATOM 717 C C . LYS A 1 90 ? -7.915 -15.375 2.610 1.00 93.69 90 LYS A C 1
ATOM 719 O O . LYS A 1 90 ? -7.560 -15.000 3.717 1.00 93.69 90 LYS A O 1
ATOM 724 N N . ASN A 1 91 ? -7.080 -15.951 1.744 1.00 93.56 91 ASN A N 1
ATOM 725 C CA . ASN A 1 91 ? -5.651 -16.187 2.004 1.00 93.56 91 ASN A CA 1
ATOM 726 C C . ASN A 1 91 ? -4.734 -15.195 1.264 1.00 93.56 91 ASN A C 1
ATOM 728 O O . ASN A 1 91 ? -3.526 -15.404 1.212 1.00 93.56 91 ASN A O 1
ATOM 732 N N . VAL A 1 92 ? -5.297 -14.167 0.628 1.00 94.38 92 VAL A N 1
ATOM 733 C CA . VAL A 1 92 ? -4.545 -13.120 -0.069 1.00 94.38 92 VAL A CA 1
ATOM 734 C C . VAL A 1 92 ? -4.930 -11.793 0.561 1.00 94.38 92 VAL A C 1
ATOM 736 O O . VAL A 1 92 ? -6.115 -11.484 0.646 1.00 94.38 92 VAL A O 1
ATOM 739 N N . ALA A 1 93 ? -3.939 -11.014 0.992 1.00 95.00 93 ALA A N 1
ATOM 740 C CA . ALA A 1 93 ? -4.193 -9.710 1.589 1.00 95.00 93 ALA A CA 1
ATOM 741 C C . ALA A 1 93 ? -4.980 -8.817 0.618 1.00 95.00 93 ALA A C 1
ATOM 743 O O . ALA A 1 93 ? -4.599 -8.628 -0.540 1.00 95.00 93 ALA A O 1
ATOM 744 N N . LYS A 1 94 ? -6.084 -8.264 1.109 1.00 96.50 94 LYS A N 1
ATOM 745 C CA . LYS A 1 94 ? -7.043 -7.503 0.321 1.00 96.50 94 LYS A CA 1
ATOM 746 C C . LYS A 1 94 ? -6.475 -6.156 -0.116 1.00 96.50 94 LYS A C 1
ATOM 748 O O . LYS A 1 94 ? -6.073 -5.328 0.709 1.00 96.50 94 LYS A O 1
ATOM 753 N N . PHE A 1 95 ? -6.516 -5.912 -1.425 1.00 97.25 95 PHE A N 1
ATOM 754 C CA . PHE A 1 95 ? -6.336 -4.582 -2.002 1.00 97.25 95 PHE A CA 1
ATOM 755 C C . PHE A 1 95 ? -7.463 -3.646 -1.549 1.00 97.25 95 PHE A C 1
ATOM 757 O O . PHE A 1 95 ? -8.632 -4.033 -1.549 1.00 97.25 95 PHE A O 1
ATOM 764 N N . LYS A 1 96 ? -7.119 -2.403 -1.193 1.00 95.75 96 LYS A N 1
ATOM 765 C CA . LYS A 1 96 ? -8.103 -1.372 -0.840 1.00 95.75 96 LYS A CA 1
ATOM 766 C C . LYS A 1 96 ? -8.117 -0.244 -1.854 1.00 95.75 96 LYS A C 1
ATOM 768 O O . LYS A 1 96 ? -9.126 -0.033 -2.514 1.00 95.75 96 LYS A O 1
ATOM 773 N N . LYS A 1 97 ? -7.014 0.498 -1.950 1.00 96.25 97 LYS A N 1
ATOM 774 C CA . LYS A 1 97 ? -6.946 1.749 -2.715 1.00 96.25 97 LYS A CA 1
ATOM 775 C C . LYS A 1 97 ? -5.551 1.980 -3.288 1.00 96.25 97 LYS A C 1
ATOM 777 O O . LYS A 1 97 ? -4.579 1.370 -2.846 1.00 96.25 97 LYS A O 1
ATOM 782 N N . VAL A 1 98 ? -5.437 2.907 -4.234 1.00 96.19 98 VAL A N 1
ATOM 783 C CA . VAL A 1 98 ? -4.158 3.359 -4.799 1.00 96.19 98 VAL A CA 1
ATOM 784 C C . VAL A 1 98 ? -3.995 4.879 -4.678 1.00 96.19 98 VAL A C 1
ATOM 786 O O . VAL A 1 98 ? -4.937 5.638 -4.875 1.00 96.19 98 VAL A O 1
ATOM 789 N N . CYS A 1 99 ? -2.792 5.346 -4.369 1.00 94.81 99 CYS A N 1
ATOM 790 C CA . CYS A 1 99 ? -2.404 6.748 -4.478 1.00 94.81 99 CYS A CA 1
ATOM 791 C C . CYS A 1 99 ? -1.575 6.926 -5.751 1.00 94.81 99 CYS A C 1
ATOM 793 O O . CYS A 1 99 ? -0.742 6.077 -6.076 1.00 94.81 99 CYS A O 1
ATOM 795 N N . ILE A 1 100 ? -1.820 8.005 -6.495 1.00 91.25 100 ILE A N 1
ATOM 796 C CA . ILE A 1 100 ? -1.131 8.277 -7.766 1.00 91.25 100 ILE A CA 1
ATOM 797 C C . ILE A 1 100 ? 0.176 9.031 -7.528 1.00 91.25 100 ILE A C 1
ATOM 799 O O . ILE A 1 100 ? 1.165 8.783 -8.224 1.00 91.25 100 ILE A O 1
ATOM 803 N N . GLU A 1 101 ? 0.167 9.950 -6.563 1.00 90.25 101 GLU A N 1
ATOM 804 C CA . GLU A 1 101 ? 1.292 10.823 -6.259 1.00 90.25 101 GLU A CA 1
ATOM 805 C C . GLU A 1 101 ? 1.380 11.084 -4.739 1.00 90.25 101 GLU A C 1
ATOM 807 O O . GLU A 1 101 ? 0.543 11.809 -4.199 1.00 90.25 101 GLU A O 1
ATOM 812 N N . PRO A 1 102 ? 2.364 10.482 -4.041 1.00 92.69 102 PRO A N 1
ATOM 813 C CA . PRO A 1 102 ? 3.310 9.498 -4.569 1.00 92.69 102 PRO A CA 1
ATOM 814 C C . PRO A 1 102 ? 2.609 8.170 -4.934 1.00 92.69 102 PRO A C 1
ATOM 816 O O . PRO A 1 102 ? 1.618 7.813 -4.294 1.00 92.69 102 PRO A O 1
ATOM 819 N N . PRO A 1 103 ? 3.120 7.396 -5.913 1.00 93.81 103 PRO A N 1
ATOM 820 C CA . PRO A 1 103 ? 2.562 6.085 -6.237 1.00 93.81 103 PRO A CA 1
ATOM 821 C C . PRO A 1 103 ? 2.600 5.149 -5.023 1.00 93.81 103 PRO A C 1
ATOM 823 O O . PRO A 1 103 ? 3.682 4.803 -4.535 1.00 93.81 103 PRO A O 1
ATOM 826 N N . ALA A 1 104 ? 1.429 4.749 -4.524 1.00 96.62 104 ALA A N 1
ATOM 827 C CA . ALA A 1 104 ? 1.319 3.887 -3.348 1.00 96.62 104 ALA A CA 1
ATOM 828 C C . ALA A 1 104 ? 0.111 2.936 -3.424 1.00 96.62 104 ALA A C 1
ATOM 830 O O . ALA A 1 104 ? -0.962 3.338 -3.858 1.00 96.62 104 ALA A O 1
ATOM 831 N N . ILE A 1 105 ? 0.274 1.674 -3.021 1.00 97.44 105 ILE A N 1
ATOM 832 C CA . ILE A 1 105 ? -0.808 0.679 -2.943 1.00 97.44 105 ILE A CA 1
ATOM 833 C C . ILE A 1 105 ? -1.170 0.508 -1.474 1.00 97.44 105 ILE A C 1
ATOM 835 O O . ILE A 1 105 ? -0.297 0.212 -0.661 1.00 97.44 105 ILE A O 1
ATOM 839 N N . MET A 1 106 ? -2.446 0.683 -1.145 1.00 97.88 106 MET A N 1
ATOM 840 C CA . MET A 1 106 ? -3.000 0.449 0.182 1.00 97.88 106 MET A CA 1
ATOM 841 C C . MET A 1 106 ? -3.650 -0.932 0.240 1.00 97.88 106 MET A C 1
ATOM 843 O O . MET A 1 106 ? -4.491 -1.280 -0.594 1.00 97.88 106 MET A O 1
ATOM 847 N N . MET A 1 107 ? -3.295 -1.690 1.268 1.00 97.69 107 MET A N 1
ATOM 848 C CA . MET A 1 107 ? -3.817 -3.021 1.553 1.00 97.69 107 MET A CA 1
ATOM 849 C C . MET A 1 107 ? -4.311 -3.097 2.996 1.00 97.69 107 MET A C 1
ATOM 851 O O . MET A 1 107 ? -4.029 -2.229 3.832 1.00 97.69 107 MET A O 1
ATOM 855 N N . GLU A 1 108 ? -5.077 -4.138 3.301 1.00 96.69 108 GLU A N 1
ATOM 856 C CA . GLU A 1 108 ? -5.400 -4.447 4.688 1.00 96.69 108 GLU A CA 1
ATOM 857 C C . GLU A 1 108 ? -4.152 -4.775 5.516 1.00 96.69 108 GLU A C 1
ATOM 859 O O . GLU A 1 108 ? -3.166 -5.316 5.014 1.00 96.69 108 GLU A O 1
ATOM 864 N N . PHE A 1 109 ? -4.196 -4.427 6.801 1.00 96.44 109 PHE A N 1
ATOM 865 C CA . PHE A 1 109 ? -3.165 -4.834 7.740 1.00 96.44 109 PHE A CA 1
ATOM 866 C C . PHE A 1 109 ? -3.438 -6.261 8.218 1.00 96.44 109 PHE A C 1
ATOM 868 O O . PHE A 1 109 ? -4.440 -6.511 8.885 1.00 96.44 109 PHE A O 1
ATOM 875 N N . VAL A 1 110 ? -2.520 -7.175 7.901 1.00 93.12 110 VAL A N 1
ATOM 876 C CA . VAL A 1 110 ? -2.493 -8.547 8.420 1.00 93.12 110 VAL A CA 1
ATOM 877 C C . VAL A 1 110 ? -1.185 -8.734 9.176 1.00 93.12 110 VAL A C 1
ATOM 879 O O . VAL A 1 110 ? -0.115 -8.440 8.645 1.00 93.12 110 VAL A O 1
ATOM 882 N N . ALA A 1 111 ? -1.268 -9.218 10.411 1.00 87.88 111 ALA A N 1
ATOM 883 C CA . ALA A 1 111 ? -0.101 -9.578 11.201 1.00 87.88 111 ALA A CA 1
ATOM 884 C C . ALA A 1 111 ? 0.099 -11.094 11.152 1.00 87.88 111 ALA A C 1
ATOM 886 O O . ALA A 1 111 ? -0.832 -11.859 11.396 1.00 87.88 111 ALA A O 1
ATOM 887 N N . PHE A 1 112 ? 1.324 -11.510 10.853 1.00 82.75 112 PHE A N 1
ATOM 888 C CA . PHE A 1 112 ? 1.755 -12.897 10.921 1.00 82.75 112 PHE A CA 1
ATOM 889 C C . PHE A 1 112 ? 3.060 -12.953 11.704 1.00 82.75 112 PHE A C 1
ATOM 891 O O . PHE A 1 112 ? 3.967 -12.163 11.443 1.00 82.75 112 PHE A O 1
ATOM 898 N N . ASP A 1 113 ? 3.143 -13.863 12.671 1.00 78.75 113 ASP A N 1
ATOM 899 C CA . ASP A 1 113 ? 4.338 -14.045 13.487 1.00 78.75 113 ASP A CA 1
ATOM 900 C C . ASP A 1 113 ? 5.029 -15.357 13.095 1.00 78.75 113 ASP A C 1
ATOM 902 O O . ASP A 1 113 ? 4.472 -16.445 13.251 1.00 78.75 113 ASP A O 1
ATOM 906 N N . PHE A 1 114 ? 6.261 -15.248 12.591 1.00 76.38 114 PHE A N 1
ATOM 907 C CA . PHE A 1 114 ? 7.090 -16.400 12.236 1.00 76.38 114 PHE A CA 1
ATOM 908 C C . PHE A 1 114 ? 7.656 -17.138 13.455 1.00 76.38 114 PHE A C 1
ATOM 910 O O . PHE A 1 114 ? 8.259 -18.195 13.280 1.00 76.38 114 PHE A O 1
ATOM 917 N N . LYS A 1 115 ? 7.463 -16.642 14.687 1.00 77.50 115 LYS A N 1
ATOM 918 C CA . LYS A 1 115 ? 7.933 -17.325 15.906 1.00 77.50 115 LYS A CA 1
ATOM 919 C C . LYS A 1 115 ? 7.508 -18.788 15.981 1.00 77.50 115 LYS A C 1
ATOM 921 O O . LYS A 1 115 ? 8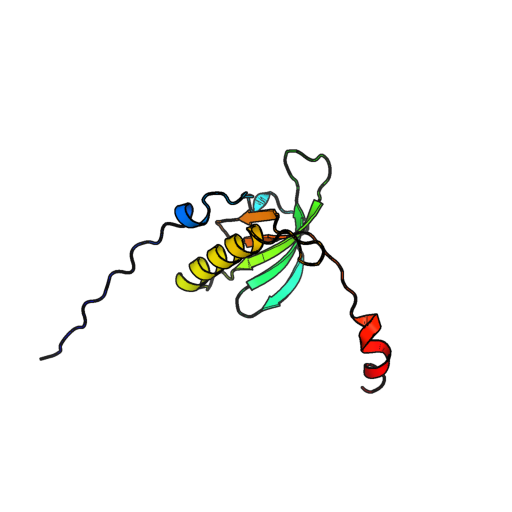.300 -19.609 16.430 1.00 77.50 115 LYS A O 1
ATOM 926 N N . PHE A 1 116 ? 6.318 -19.124 15.484 1.00 67.38 116 PHE A N 1
ATOM 927 C CA . PHE A 1 116 ? 5.835 -20.507 15.432 1.00 67.38 116 PHE A CA 1
ATOM 928 C C . PHE A 1 116 ? 6.685 -21.437 14.549 1.00 67.38 116 PHE A C 1
ATOM 930 O O . PHE A 1 116 ? 6.641 -22.645 14.745 1.00 67.38 116 PHE A O 1
ATOM 937 N N . PHE A 1 117 ? 7.460 -20.900 13.601 1.00 72.31 117 PHE A N 1
ATOM 938 C CA . PHE A 1 117 ? 8.311 -21.676 12.688 1.00 72.31 117 PHE A CA 1
ATOM 939 C C . PHE A 1 117 ? 9.795 -21.654 13.074 1.00 72.31 117 PHE A C 1
ATOM 941 O O . PHE A 1 117 ? 10.552 -22.500 12.612 1.00 72.31 117 PHE A O 1
ATOM 948 N N . CYS A 1 118 ? 10.223 -20.698 13.904 1.00 62.84 118 CYS A N 1
ATOM 949 C CA . CYS A 1 118 ? 11.641 -20.460 14.198 1.00 62.84 118 CYS A CA 1
ATOM 950 C C . CYS A 1 118 ? 12.072 -20.834 15.626 1.00 62.84 118 CYS A C 1
ATOM 952 O O . CYS A 1 118 ? 13.233 -20.605 15.969 1.00 62.84 118 CYS A O 1
ATOM 954 N N . SER A 1 119 ? 11.191 -21.404 16.459 1.00 60.22 119 SER A N 1
ATOM 955 C CA . SER A 1 119 ? 11.511 -21.727 17.861 1.00 60.22 119 SER A CA 1
ATOM 956 C C . SER A 1 119 ? 12.669 -22.722 18.032 1.00 60.22 119 SER A C 1
ATOM 958 O O . SER A 1 119 ? 13.315 -22.703 19.073 1.00 60.22 119 SER A O 1
ATOM 960 N N . GLU A 1 120 ? 12.982 -23.542 17.022 1.00 58.41 120 GLU A N 1
ATOM 961 C CA . GLU A 1 120 ? 14.132 -24.466 17.055 1.00 58.41 120 GLU A CA 1
ATOM 962 C C . GLU A 1 120 ? 15.419 -23.900 16.423 1.00 58.41 120 GLU A C 1
ATOM 964 O O . GLU A 1 120 ? 16.504 -24.385 16.727 1.00 58.41 120 GLU A O 1
ATOM 969 N N . ILE A 1 121 ? 15.345 -22.854 15.590 1.00 59.44 121 ILE A N 1
ATOM 970 C CA . ILE A 1 121 ? 16.510 -22.341 14.834 1.00 59.44 121 ILE A CA 1
ATOM 971 C C . ILE A 1 121 ? 17.225 -21.196 15.572 1.00 59.44 121 ILE A C 1
ATOM 973 O O . ILE A 1 121 ? 18.421 -20.990 15.387 1.00 59.44 121 ILE A O 1
ATOM 977 N N . MET A 1 122 ? 16.535 -20.472 16.458 1.00 53.81 122 MET A N 1
ATOM 978 C CA . MET A 1 122 ? 17.128 -19.335 17.184 1.00 53.81 122 MET A CA 1
ATOM 979 C C . MET A 1 122 ? 18.001 -19.730 18.391 1.00 53.81 122 MET A C 1
ATOM 981 O O . MET A 1 122 ? 18.617 -18.854 18.980 1.00 53.81 122 MET A O 1
ATOM 985 N N . ASN A 1 123 ? 18.092 -21.019 18.746 1.00 52.12 123 ASN A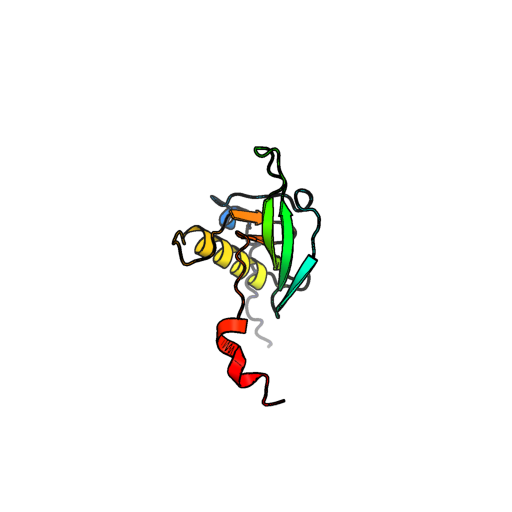 N 1
ATOM 986 C CA . ASN A 1 123 ? 19.024 -21.521 19.775 1.00 52.12 123 ASN A CA 1
ATOM 987 C C . ASN A 1 123 ? 20.386 -21.964 19.199 1.00 52.12 123 ASN A C 1
ATOM 989 O O . ASN A 1 123 ? 21.189 -22.561 19.913 1.00 52.12 123 ASN A O 1
ATOM 993 N N . LEU A 1 124 ? 20.636 -21.724 17.908 1.00 53.44 124 LEU A N 1
ATOM 994 C CA . LEU A 1 124 ? 21.869 -22.113 17.210 1.00 53.44 124 LEU A CA 1
ATOM 995 C C . LEU A 1 124 ? 22.759 -20.921 16.806 1.00 53.44 124 LEU A C 1
ATOM 997 O O . LEU A 1 124 ? 23.721 -21.118 16.064 1.00 53.44 124 LEU A O 1
ATOM 1001 N N . PHE A 1 125 ? 22.477 -19.717 17.315 1.00 45.78 125 PHE A N 1
ATOM 1002 C CA . PHE A 1 125 ? 23.348 -18.542 17.210 1.00 45.78 125 PHE A CA 1
ATOM 1003 C C . PHE A 1 125 ? 23.504 -17.849 18.561 1.00 45.78 125 PHE A C 1
ATOM 1005 O O . PHE A 1 125 ? 22.480 -17.707 19.264 1.00 45.78 125 PHE A O 1
#

Organism: Paramuricea clavata (NCBI:txid317549)

Secondary structure (DSSP, 8-state):
--------------HHHHHTT--B--GGGEEEEEEEEE-SSEEEEEEEE--TT-SSPEEEEEEEEPTT--HHHHHHHHHHHHHHHH---TTSPPEEEEEETTEEEEEE-----THHHHTTTTT--

Sequence (125 aa):
MSFKLPSFSKSKVSYQEFTKGLETFLWTDLSDTSEIGRGTFGAVLLASFKSEQKTAAEKVVVKKLLQSSRSDEKQRFFKEARLLQSLNHKNVAKFKKVCIEPPAIMMEFVAFDFKFFCSEIMNLF

Radius of gyration: 18.95 Å; chains: 1; bounding box: 46×38×62 Å

pLDDT: mean 84.12, std 15.27, range [44.59, 98.19]